Protein AF-A0A520Y6F9-F1 (afdb_monomer_lite)

Radius of gyration: 21.72 Å; chains: 1; bounding box: 40×48×85 Å

Sequence (121 aa):
MFILLGLAGLAQAAQTPPPAAVHTPGTPQFEVQCMVALNQSAAQQQDPQARMQMTGIAMFYTARVDLLAQQDAQLTEAVQAAIDGMAGQTLGAITQACAQHMGERLGRFQRLAQQAQTDGQ

Secondary structure (DSSP, 8-state):
---------------------TT-TTSHHHHHHHHHHHHHHHHH---HHHHHHHHHHHHHHHHHHHHHHTTTHHHHHHHHHHHHHHTT--HHHHHHHHHHHHHHHHHHHHHHHHHHHHHT-

Foldseek 3Di:
DDDDDPPPPPPPPPPPPDQLPAQPPPDLLLLLLLLVLLVVVLVPDPDPVVSVVSVVLSVVSVVVLVVVVVVPVVNVVSNVSNVSNCVPPDSVVSNVSSVVSVVVVVVVVVVVVVVVVVVVD

Structure (mmCIF, N/CA/C/O backbone):
data_AF-A0A520Y6F9-F1
#
_entry.id   AF-A0A520Y6F9-F1
#
loop_
_atom_site.group_PDB
_atom_site.id
_atom_site.type_symbol
_atom_site.label_atom_id
_atom_site.label_alt_id
_atom_site.label_comp_id
_atom_site.label_asym_id
_atom_site.label_entity_id
_atom_site.label_seq_id
_atom_site.pdbx_PDB_ins_code
_atom_site.Cartn_x
_atom_site.Cartn_y
_atom_site.Cartn_z
_atom_site.occupancy
_atom_site.B_iso_or_equiv
_atom_site.auth_seq_id
_atom_site.auth_comp_id
_atom_site.auth_asym_id
_atom_site.auth_atom_id
_atom_site.pdbx_PDB_model_num
ATOM 1 N N . MET A 1 1 ? -28.445 -32.695 51.918 1.00 38.00 1 MET A N 1
ATOM 2 C CA . MET A 1 1 ? -27.250 -33.239 51.243 1.00 38.00 1 MET A CA 1
ATOM 3 C C . MET A 1 1 ? -27.456 -33.071 49.736 1.00 38.00 1 MET A C 1
ATOM 5 O O . MET A 1 1 ? -28.472 -33.528 49.244 1.00 38.00 1 MET A O 1
ATOM 9 N N . PHE A 1 2 ? -26.531 -32.340 49.097 1.00 44.47 2 PHE A N 1
ATOM 10 C CA . PHE A 1 2 ? -26.326 -32.033 47.664 1.00 44.47 2 PHE A CA 1
ATOM 11 C C . PHE A 1 2 ? -27.319 -31.150 46.869 1.00 44.47 2 PHE A C 1
ATOM 13 O O . PHE A 1 2 ? -28.304 -31.595 46.295 1.00 44.47 2 PHE A O 1
ATOM 20 N N . ILE A 1 3 ? -26.922 -29.872 46.800 1.00 52.28 3 ILE A N 1
ATOM 21 C CA . ILE A 1 3 ? -27.126 -28.867 45.741 1.00 52.28 3 ILE A CA 1
ATOM 22 C C . ILE A 1 3 ? -26.555 -29.400 44.419 1.00 52.28 3 ILE A C 1
ATOM 24 O O . ILE A 1 3 ? -25.490 -30.002 44.482 1.00 52.28 3 ILE A O 1
ATOM 28 N N . LEU A 1 4 ? -27.165 -29.106 43.261 1.00 52.41 4 LEU A N 1
ATOM 29 C CA . LEU A 1 4 ? -26.442 -28.889 41.992 1.00 52.41 4 LEU A CA 1
ATOM 30 C C . LEU A 1 4 ? -27.331 -28.135 40.983 1.00 52.41 4 LEU A C 1
ATOM 32 O O . LEU A 1 4 ? -28.112 -28.710 40.229 1.00 52.41 4 LEU A O 1
ATOM 36 N N . LEU A 1 5 ? -27.185 -26.807 41.007 1.00 54.78 5 LEU A N 1
ATOM 37 C CA . LEU A 1 5 ? -27.584 -25.893 39.943 1.00 54.78 5 LEU A CA 1
ATOM 38 C C . LEU A 1 5 ? -26.772 -26.210 38.681 1.00 54.78 5 LEU A C 1
ATOM 40 O O . LEU A 1 5 ? -25.604 -25.841 38.579 1.00 54.78 5 LEU A O 1
ATOM 44 N N . GLY A 1 6 ? -27.391 -26.873 37.711 1.00 45.78 6 GLY A N 1
ATOM 45 C CA . GLY A 1 6 ? -26.856 -26.999 36.361 1.00 45.78 6 GLY A CA 1
ATOM 46 C C . GLY A 1 6 ? -27.256 -25.792 35.527 1.00 45.78 6 GLY A C 1
ATOM 47 O O . GLY A 1 6 ? -28.147 -25.893 34.690 1.00 45.78 6 GLY A O 1
ATOM 48 N N . LEU A 1 7 ? -26.620 -24.645 35.775 1.00 50.31 7 LEU A N 1
ATOM 49 C CA . LEU A 1 7 ? -26.558 -23.548 34.813 1.00 50.31 7 LEU A CA 1
ATOM 50 C C . LEU A 1 7 ? -25.868 -24.097 33.561 1.00 50.31 7 LEU A C 1
ATOM 52 O O . LEU A 1 7 ? -24.643 -24.073 33.454 1.00 50.31 7 LEU A O 1
ATOM 56 N N . ALA A 1 8 ? -26.658 -24.627 32.627 1.00 46.59 8 ALA A N 1
ATOM 57 C CA . ALA A 1 8 ? -26.247 -24.821 31.248 1.00 46.59 8 ALA A CA 1
ATOM 58 C C . ALA A 1 8 ? -26.054 -23.422 30.660 1.00 46.59 8 ALA A C 1
ATOM 60 O O . ALA A 1 8 ? -26.935 -22.856 30.015 1.00 46.59 8 ALA A O 1
ATOM 61 N N . GLY A 1 9 ? -24.909 -22.831 31.005 1.00 41.84 9 GLY A N 1
ATOM 62 C CA . GLY A 1 9 ? -24.394 -21.644 30.373 1.00 41.84 9 GLY A CA 1
ATOM 63 C C . GLY A 1 9 ? -24.419 -21.913 28.885 1.00 41.84 9 GLY A C 1
ATOM 64 O O . GLY A 1 9 ? -23.753 -22.825 28.394 1.00 41.84 9 GLY A O 1
ATOM 65 N N . LEU A 1 10 ? -25.246 -21.136 28.197 1.00 46.59 10 LEU A N 1
ATOM 66 C CA . LEU A 1 10 ? -25.108 -20.868 26.786 1.00 46.59 10 LEU A CA 1
ATOM 67 C C . LEU A 1 10 ? -23.658 -20.433 26.600 1.00 46.59 10 LEU A C 1
ATOM 69 O O . LEU A 1 10 ? -23.308 -19.272 26.800 1.00 46.59 10 LEU A O 1
ATOM 73 N N . ALA A 1 11 ? -22.799 -21.385 26.257 1.00 44.03 11 ALA A N 1
ATOM 74 C CA . ALA A 1 11 ? -21.578 -21.095 25.555 1.00 44.03 11 ALA A CA 1
ATOM 75 C C . ALA A 1 11 ? -22.032 -20.549 24.198 1.00 44.03 11 ALA A C 1
ATOM 77 O O . ALA A 1 11 ? -22.026 -21.246 23.186 1.00 44.03 11 ALA A O 1
ATOM 78 N N . GLN A 1 12 ? -22.461 -19.281 24.180 1.00 43.53 12 GLN A N 1
ATOM 79 C CA . GLN A 1 12 ? -22.133 -18.420 23.069 1.00 43.53 12 GLN A CA 1
ATOM 80 C C . GLN A 1 12 ? -20.612 -18.484 22.998 1.00 43.53 12 GLN A C 1
ATOM 82 O O . GLN A 1 12 ? -19.894 -17.711 23.629 1.00 43.53 12 GLN A O 1
ATOM 87 N N . ALA A 1 13 ? -20.118 -19.460 22.236 1.00 41.41 13 ALA A N 1
ATOM 88 C CA . ALA A 1 13 ? -18.976 -19.224 21.398 1.00 41.41 13 ALA A CA 1
ATOM 89 C C . ALA A 1 13 ? -19.343 -17.948 20.647 1.00 41.41 13 ALA A C 1
ATOM 91 O O . ALA A 1 13 ? -20.067 -17.979 19.653 1.00 41.41 13 ALA A O 1
ATOM 92 N N . ALA A 1 14 ? -18.947 -16.811 21.222 1.00 38.03 14 ALA A N 1
ATOM 93 C CA . ALA A 1 14 ? -18.674 -15.620 20.471 1.00 38.03 14 ALA A CA 1
ATOM 94 C C . ALA A 1 14 ? -17.745 -16.132 19.382 1.00 38.03 14 ALA A C 1
ATOM 96 O O . ALA A 1 14 ? -16.576 -16.427 19.628 1.00 38.03 14 ALA A O 1
ATOM 97 N N . GLN A 1 15 ? -18.336 -16.410 18.226 1.00 43.34 15 GLN A N 1
ATOM 98 C CA . GLN A 1 15 ? -17.628 -16.611 16.989 1.00 43.34 15 GLN A CA 1
ATOM 99 C C . GLN A 1 15 ? -16.970 -15.258 16.795 1.00 43.34 15 GLN A C 1
ATOM 101 O O . GLN A 1 15 ? -17.563 -14.348 16.225 1.00 43.34 15 GLN A O 1
ATOM 106 N N . THR A 1 16 ? -15.803 -15.074 17.419 1.00 41.91 16 THR A N 1
ATOM 107 C CA . THR A 1 16 ? -14.901 -14.001 17.058 1.00 41.91 16 THR A CA 1
ATOM 108 C C . THR A 1 16 ? -14.796 -14.148 15.556 1.00 41.91 16 THR A C 1
ATOM 110 O O . THR A 1 16 ? -14.397 -15.239 15.118 1.00 41.91 16 THR A O 1
ATOM 113 N N . PRO A 1 17 ? -15.269 -13.156 14.777 1.00 46.34 17 PRO A N 1
ATOM 114 C CA . PRO A 1 17 ? -15.160 -13.234 13.336 1.00 46.34 17 PRO A CA 1
ATOM 115 C C . PRO A 1 17 ? -13.711 -13.625 13.048 1.00 46.34 17 PRO A C 1
ATOM 117 O O . PRO A 1 17 ? -12.814 -13.114 13.736 1.00 46.34 17 PRO A O 1
ATOM 120 N N . PRO A 1 18 ? -13.478 -14.618 12.166 1.00 43.59 18 PRO A N 1
ATOM 121 C CA . PRO A 1 18 ? -12.121 -15.035 11.848 1.00 43.59 18 PRO A CA 1
ATOM 122 C C . PRO A 1 18 ? -11.325 -13.758 11.585 1.00 43.59 18 PRO A C 1
ATOM 124 O O . PRO A 1 18 ? -11.887 -12.877 10.925 1.00 43.59 18 PRO A O 1
ATOM 127 N N . PRO A 1 19 ? -10.109 -13.608 12.151 1.00 46.12 19 PRO A N 1
ATOM 128 C CA . PRO A 1 19 ? -9.313 -12.407 11.939 1.00 46.12 19 PRO A CA 1
ATOM 129 C C . PRO A 1 19 ? -9.352 -12.148 10.443 1.00 46.12 19 PRO A C 1
ATOM 131 O O . PRO A 1 19 ? -8.966 -13.040 9.679 1.00 46.12 19 PRO A O 1
ATOM 134 N N . ALA A 1 20 ? -9.983 -11.031 10.050 1.00 51.91 20 ALA A N 1
ATOM 135 C CA . ALA A 1 20 ? -10.254 -10.727 8.652 1.00 51.91 20 ALA A CA 1
ATOM 136 C C . ALA A 1 20 ? -8.951 -11.005 7.924 1.00 51.91 20 ALA A C 1
ATOM 138 O O . ALA A 1 20 ? -7.926 -10.542 8.408 1.00 51.91 20 ALA A O 1
ATOM 139 N N . ALA A 1 21 ? -8.961 -11.870 6.907 1.00 48.75 21 ALA A N 1
ATOM 140 C CA . ALA A 1 21 ? -7.749 -12.377 6.278 1.00 48.75 21 ALA A CA 1
ATOM 141 C C . ALA A 1 21 ? -7.006 -11.219 5.601 1.00 48.75 21 ALA A C 1
ATOM 143 O O . ALA A 1 21 ? -7.118 -10.961 4.403 1.00 48.75 21 ALA A O 1
ATOM 144 N N . VAL A 1 22 ? -6.266 -10.492 6.426 1.00 56.75 22 VAL A N 1
ATOM 145 C CA . VAL A 1 22 ? -5.310 -9.469 6.079 1.00 56.75 22 VAL A CA 1
ATOM 146 C C . VAL A 1 22 ? -4.311 -10.155 5.169 1.00 56.75 22 VAL A C 1
ATOM 148 O O . VAL A 1 22 ? -3.995 -11.329 5.359 1.00 56.75 22 VAL A O 1
ATOM 151 N N . HIS A 1 23 ? -3.796 -9.419 4.196 1.00 61.88 23 HIS A N 1
ATOM 152 C CA . HIS A 1 23 ? -2.688 -9.835 3.336 1.00 61.88 23 HIS A CA 1
ATOM 153 C C . HIS A 1 23 ? -3.008 -10.587 2.048 1.00 61.88 23 HIS A C 1
ATOM 155 O O . HIS A 1 23 ? -2.041 -11.007 1.428 1.00 61.88 23 HIS A O 1
ATOM 161 N N . THR A 1 24 ? -4.249 -10.728 1.562 1.00 71.94 24 THR A N 1
ATOM 162 C CA . THR A 1 24 ? -4.394 -11.216 0.171 1.00 71.94 24 THR A CA 1
ATOM 163 C C . THR A 1 24 ? -4.010 -10.083 -0.791 1.00 71.94 24 THR A C 1
ATOM 165 O O . THR A 1 24 ? -4.808 -9.151 -0.967 1.00 71.94 24 THR A O 1
ATOM 168 N N . PRO A 1 25 ? -2.806 -10.095 -1.401 1.00 76.88 25 PRO A N 1
ATOM 169 C CA . PRO A 1 25 ? -2.304 -8.933 -2.116 1.00 76.88 25 PRO A CA 1
ATOM 170 C C . PRO A 1 25 ? -3.106 -8.726 -3.400 1.00 76.88 25 PRO A C 1
ATOM 172 O O . PRO A 1 25 ? -3.465 -9.684 -4.083 1.00 76.88 25 PRO A O 1
ATOM 175 N N . GLY A 1 26 ? -3.381 -7.470 -3.748 1.00 73.69 26 GLY A N 1
ATOM 176 C CA . GLY A 1 26 ? -4.174 -7.129 -4.929 1.00 73.69 26 GLY A CA 1
ATOM 177 C C . GLY A 1 26 ? -5.694 -7.183 -4.735 1.00 73.69 26 GLY A C 1
ATOM 178 O O . GLY A 1 26 ? -6.412 -6.882 -5.688 1.00 73.69 26 GLY A O 1
ATOM 179 N N . THR A 1 27 ? -6.188 -7.521 -3.538 1.00 82.44 27 THR A N 1
ATOM 180 C CA . THR A 1 27 ? -7.615 -7.394 -3.194 1.00 82.44 27 THR A CA 1
ATOM 181 C C . THR A 1 27 ? -7.980 -5.952 -2.826 1.00 82.44 27 THR A C 1
ATOM 183 O O . THR A 1 27 ? -7.128 -5.235 -2.304 1.00 82.44 27 THR A O 1
ATOM 186 N N . PRO A 1 28 ? -9.244 -5.521 -3.012 1.00 81.06 28 PRO A N 1
ATOM 187 C CA . PRO A 1 28 ? -9.694 -4.178 -2.632 1.00 81.06 28 PRO A CA 1
ATOM 188 C C . PRO A 1 28 ? -9.363 -3.798 -1.182 1.00 81.06 28 PRO A C 1
ATOM 190 O O . PRO A 1 28 ? -8.888 -2.701 -0.906 1.00 81.06 28 PRO A O 1
ATOM 193 N N . GLN A 1 29 ? -9.546 -4.751 -0.269 1.00 82.69 29 GLN A N 1
ATOM 194 C CA . GLN A 1 29 ? -9.278 -4.618 1.163 1.00 82.69 29 GLN A CA 1
ATOM 195 C C . GLN A 1 29 ? -7.797 -4.303 1.412 1.00 82.69 29 GLN A C 1
ATOM 197 O O . GLN A 1 29 ? -7.464 -3.376 2.145 1.00 82.69 29 GLN A O 1
ATOM 202 N N . PHE A 1 30 ? -6.904 -5.040 0.745 1.00 85.25 30 PHE A N 1
ATOM 203 C CA . PHE A 1 30 ? -5.461 -4.842 0.839 1.00 85.25 30 PHE A CA 1
ATOM 204 C C . PHE A 1 30 ? -5.036 -3.462 0.322 1.00 85.25 30 PHE A C 1
ATOM 206 O O . PHE A 1 30 ? -4.220 -2.799 0.956 1.00 85.25 30 PHE A O 1
ATOM 213 N N . GLU A 1 31 ? -5.621 -2.985 -0.782 1.00 86.25 31 GLU A N 1
ATOM 214 C CA . GLU A 1 31 ? -5.323 -1.642 -1.301 1.00 86.25 31 GLU A CA 1
ATOM 215 C C . GLU A 1 31 ? -5.712 -0.542 -0.306 1.00 86.25 31 GLU A C 1
ATOM 217 O O . GLU A 1 31 ? -4.942 0.397 -0.091 1.00 86.25 31 GLU A O 1
ATOM 222 N N . VAL A 1 32 ? -6.874 -0.681 0.343 1.00 86.06 32 VAL A N 1
ATOM 223 C CA . VAL A 1 32 ? -7.330 0.254 1.380 1.00 86.06 32 VAL A CA 1
ATOM 224 C C . VAL A 1 32 ? -6.420 0.195 2.612 1.00 86.06 32 VAL A C 1
ATOM 226 O O . VAL A 1 32 ? -6.014 1.245 3.112 1.00 86.06 32 VAL A O 1
ATOM 229 N N . GLN A 1 33 ? -6.034 -1.000 3.075 1.00 86.81 33 GLN A N 1
ATOM 230 C CA . GLN A 1 33 ? -5.090 -1.161 4.191 1.00 86.81 33 GLN A CA 1
ATOM 231 C C . GLN A 1 33 ? -3.747 -0.491 3.889 1.00 86.81 33 GLN A C 1
ATOM 233 O O . GLN A 1 33 ? -3.218 0.242 4.725 1.00 86.81 33 GLN A O 1
ATOM 238 N N . CYS A 1 34 ? -3.225 -0.678 2.675 1.00 87.69 34 CYS A N 1
ATOM 239 C CA . CYS A 1 34 ? -1.989 -0.043 2.241 1.00 87.69 34 CYS A CA 1
ATOM 240 C C . CYS A 1 34 ? -2.103 1.474 2.188 1.00 87.69 34 CYS A C 1
ATOM 242 O O . CYS A 1 34 ? -1.242 2.164 2.731 1.00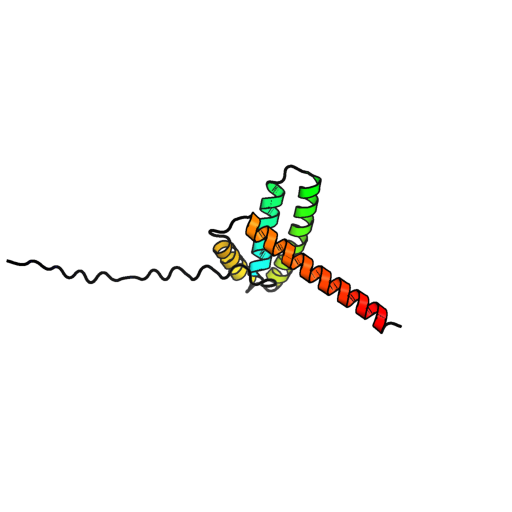 87.69 34 CYS A O 1
ATOM 244 N N . MET A 1 35 ? -3.177 2.004 1.601 1.00 87.00 35 MET A N 1
ATOM 245 C CA . MET A 1 35 ? -3.438 3.441 1.589 1.00 87.00 35 MET A CA 1
ATOM 246 C C . MET A 1 35 ? -3.432 4.014 3.015 1.00 87.00 35 MET A C 1
ATOM 248 O O . MET A 1 35 ? -2.754 5.008 3.278 1.00 87.00 35 MET A O 1
ATOM 252 N N . VAL A 1 36 ? -4.155 3.392 3.949 1.00 86.31 36 VAL A N 1
ATOM 253 C CA . VAL A 1 36 ? -4.265 3.878 5.331 1.00 86.31 36 VAL A CA 1
ATOM 254 C C . VAL A 1 36 ? -2.927 3.780 6.069 1.00 86.31 36 VAL A C 1
ATOM 256 O O . VAL A 1 36 ? -2.482 4.768 6.657 1.00 86.31 36 VAL A O 1
ATOM 259 N N . ALA A 1 37 ? -2.252 2.630 6.012 1.00 87.25 37 ALA A N 1
ATOM 260 C CA . ALA A 1 37 ? -0.988 2.412 6.710 1.00 87.25 37 ALA A CA 1
ATOM 261 C C . ALA A 1 37 ? 0.132 3.329 6.198 1.00 87.25 37 ALA A C 1
ATOM 263 O O . ALA A 1 37 ? 0.905 3.866 6.996 1.00 87.25 37 ALA A O 1
ATOM 264 N N . LEU A 1 38 ? 0.194 3.568 4.884 1.00 86.38 38 LEU A N 1
ATOM 265 C CA . LEU A 1 38 ? 1.189 4.451 4.274 1.00 86.38 38 LEU A CA 1
ATOM 266 C C . LEU A 1 38 ? 0.935 5.920 4.607 1.00 86.38 38 LEU A C 1
ATOM 268 O O . LEU A 1 38 ? 1.884 6.626 4.935 1.00 86.38 38 LEU A O 1
ATOM 272 N N . ASN A 1 39 ? -0.322 6.377 4.599 1.00 84.50 39 ASN A N 1
ATOM 273 C CA . ASN A 1 39 ? -0.658 7.741 5.022 1.00 84.50 39 ASN A CA 1
ATOM 274 C C . ASN A 1 39 ? -0.297 7.982 6.495 1.00 84.50 39 ASN A C 1
ATOM 276 O O . ASN A 1 39 ? 0.297 9.008 6.828 1.00 84.50 39 ASN A O 1
ATOM 280 N N . GLN A 1 40 ? -0.591 7.020 7.376 1.00 85.81 40 GLN A N 1
ATOM 281 C CA . GLN A 1 40 ? -0.203 7.112 8.786 1.00 85.81 40 GLN A CA 1
ATOM 282 C C . GLN A 1 40 ? 1.321 7.086 8.962 1.00 85.81 40 GLN A C 1
ATOM 284 O O . GLN A 1 40 ? 1.869 7.888 9.716 1.00 85.81 40 GLN A O 1
ATOM 289 N N . SER A 1 41 ? 2.017 6.216 8.226 1.00 85.81 41 SER A N 1
ATOM 290 C CA . SER A 1 41 ? 3.482 6.123 8.263 1.00 85.81 41 SER A CA 1
ATOM 291 C C . SER A 1 41 ? 4.148 7.404 7.743 1.00 85.81 41 SER A C 1
ATOM 293 O O . SER A 1 41 ? 5.119 7.876 8.331 1.00 85.81 41 SER A O 1
ATOM 295 N N . ALA A 1 42 ? 3.608 8.014 6.682 1.00 85.75 42 ALA A N 1
ATOM 296 C CA . ALA A 1 42 ? 4.083 9.288 6.147 1.00 85.75 42 ALA A CA 1
ATOM 297 C C . ALA A 1 42 ?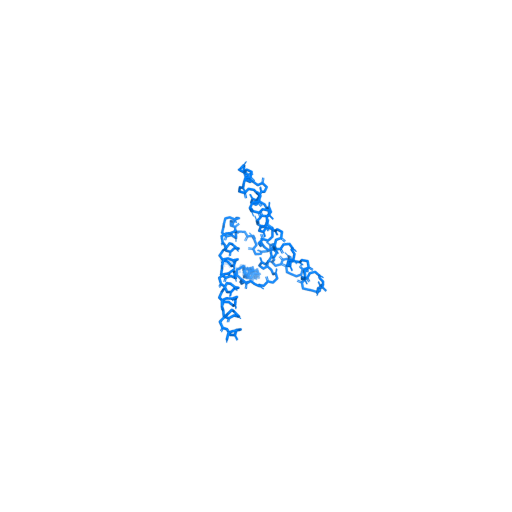 3.892 10.435 7.153 1.00 85.75 42 ALA A C 1
ATOM 299 O O . ALA A 1 42 ? 4.798 11.248 7.335 1.00 85.75 42 ALA A O 1
ATOM 300 N N . ALA A 1 43 ? 2.749 10.480 7.845 1.00 85.12 43 ALA A N 1
ATOM 301 C CA . ALA A 1 43 ? 2.471 11.489 8.868 1.00 85.12 43 ALA A CA 1
ATOM 302 C C . ALA A 1 43 ? 3.425 11.394 10.072 1.00 85.12 43 ALA A C 1
ATOM 304 O O . ALA A 1 43 ? 3.775 12.414 10.662 1.00 85.12 43 ALA A O 1
ATOM 305 N N . GLN A 1 44 ? 3.873 10.183 10.413 1.00 86.75 44 GLN A N 1
ATOM 306 C CA . GLN A 1 44 ? 4.835 9.946 11.493 1.00 86.75 44 GLN A CA 1
ATOM 307 C C . GLN A 1 44 ? 6.297 10.135 11.056 1.00 86.75 44 GLN A C 1
ATOM 309 O O . GLN A 1 44 ? 7.186 10.176 11.908 1.00 86.75 44 GLN A O 1
ATOM 314 N N . GLN A 1 45 ? 6.570 10.269 9.752 1.00 86.75 45 GLN A N 1
ATOM 315 C CA . GLN A 1 45 ? 7.936 10.399 9.260 1.00 86.75 45 GLN A CA 1
ATOM 316 C C . GLN A 1 45 ? 8.512 11.794 9.483 1.00 86.75 45 GLN A C 1
ATOM 318 O O . GLN A 1 45 ? 7.926 12.798 9.073 1.00 86.75 45 GLN A O 1
ATOM 323 N N . GLN A 1 46 ? 9.697 11.852 10.086 1.00 90.88 46 GLN A N 1
ATOM 324 C CA . GLN A 1 46 ? 10.424 13.094 10.359 1.00 90.88 46 GLN A CA 1
ATOM 325 C C . GLN A 1 46 ? 11.313 13.508 9.185 1.00 90.88 46 GLN A C 1
ATOM 327 O O . GLN A 1 46 ? 11.490 14.703 8.954 1.00 90.88 46 GLN A O 1
ATOM 332 N N . ASP A 1 47 ? 11.824 12.536 8.424 1.00 93.25 47 ASP A N 1
ATOM 333 C CA . ASP A 1 47 ? 12.640 12.801 7.244 1.00 93.25 47 ASP A CA 1
ATOM 334 C C . ASP A 1 47 ? 11.764 13.268 6.060 1.00 93.25 47 ASP A C 1
ATOM 336 O O . ASP A 1 47 ? 10.861 12.535 5.636 1.00 93.25 47 ASP A O 1
ATOM 340 N N . PRO A 1 48 ? 12.002 14.468 5.493 1.00 86.06 48 PRO A N 1
ATOM 341 C CA . PRO A 1 48 ? 11.206 14.996 4.387 1.00 86.06 48 PRO A CA 1
ATOM 342 C C . PRO A 1 48 ? 11.267 14.129 3.127 1.00 86.06 48 PRO A C 1
ATOM 344 O O . PRO A 1 48 ? 10.273 14.025 2.404 1.00 86.06 48 PRO A O 1
ATOM 347 N N . GLN A 1 49 ? 12.415 13.502 2.857 1.00 89.44 49 GLN A N 1
ATOM 348 C CA . GLN A 1 49 ? 12.602 12.692 1.657 1.00 89.44 49 GLN A CA 1
ATOM 349 C C . GLN A 1 49 ? 11.838 11.368 1.768 1.00 89.44 49 GLN A C 1
ATOM 351 O O . GLN A 1 49 ? 11.070 11.025 0.865 1.00 89.44 49 GLN A O 1
ATOM 356 N N . ALA A 1 50 ? 11.957 10.674 2.901 1.00 84.25 50 ALA A N 1
ATOM 357 C CA . ALA A 1 50 ? 11.171 9.488 3.216 1.00 84.25 50 ALA A CA 1
ATOM 358 C C . ALA A 1 50 ? 9.668 9.792 3.251 1.00 84.25 50 ALA A C 1
ATOM 360 O O . ALA A 1 50 ? 8.871 9.004 2.739 1.00 84.25 50 ALA A O 1
ATOM 361 N N . ARG A 1 51 ? 9.266 10.954 3.787 1.00 85.69 51 ARG A N 1
ATOM 362 C CA . ARG A 1 51 ? 7.868 11.402 3.764 1.00 85.69 51 ARG A CA 1
ATOM 363 C C . ARG A 1 51 ? 7.355 11.541 2.333 1.00 85.69 51 ARG A C 1
ATOM 365 O O . ARG A 1 51 ? 6.306 10.989 2.026 1.00 85.69 51 ARG A O 1
ATOM 372 N N . MET A 1 52 ? 8.090 12.218 1.445 1.00 82.69 52 MET A N 1
ATOM 373 C CA . MET A 1 52 ? 7.686 12.346 0.038 1.00 82.69 52 MET A CA 1
ATOM 374 C C . MET A 1 52 ? 7.574 10.992 -0.668 1.00 82.69 52 MET A C 1
ATOM 376 O O . MET A 1 52 ? 6.611 10.767 -1.399 1.00 82.69 52 MET A O 1
ATOM 380 N N . GLN A 1 53 ? 8.523 10.081 -0.436 1.00 84.31 53 GLN A N 1
ATOM 381 C CA . GLN A 1 53 ? 8.471 8.734 -1.008 1.00 84.31 53 GLN A CA 1
ATOM 382 C C . GLN A 1 53 ? 7.230 7.970 -0.529 1.00 84.31 53 GLN A C 1
ATOM 384 O O . GLN A 1 53 ? 6.476 7.453 -1.351 1.00 84.31 53 GLN A O 1
ATOM 389 N N . MET A 1 54 ? 6.970 7.959 0.782 1.00 82.69 54 MET A N 1
ATOM 390 C CA . MET A 1 54 ? 5.782 7.327 1.370 1.00 82.69 54 MET A CA 1
ATOM 391 C C . MET A 1 54 ? 4.486 7.930 0.821 1.00 82.69 54 MET A C 1
ATOM 393 O O . MET A 1 54 ? 3.571 7.189 0.473 1.00 82.69 54 MET A O 1
ATOM 397 N N . THR A 1 55 ? 4.418 9.255 0.680 1.00 83.44 55 THR A N 1
ATOM 398 C CA . THR A 1 55 ? 3.260 9.940 0.096 1.00 83.44 55 THR A CA 1
ATOM 399 C C . THR A 1 55 ? 3.036 9.533 -1.361 1.00 83.44 55 THR A C 1
ATOM 401 O O . THR A 1 55 ? 1.898 9.286 -1.749 1.00 83.44 55 THR A O 1
ATOM 404 N N . GLY A 1 56 ? 4.093 9.402 -2.168 1.00 83.25 56 GLY A N 1
ATOM 405 C CA . GLY A 1 56 ? 3.974 8.919 -3.548 1.00 83.25 56 GLY A CA 1
ATOM 406 C C . GLY A 1 56 ? 3.414 7.494 -3.629 1.00 83.25 56 GLY A C 1
ATOM 407 O O . GLY A 1 56 ? 2.532 7.211 -4.440 1.00 83.25 56 GLY A O 1
ATOM 408 N N . ILE A 1 57 ? 3.864 6.608 -2.736 1.00 82.56 57 ILE A N 1
ATOM 409 C CA . ILE A 1 57 ? 3.341 5.239 -2.615 1.00 82.56 57 ILE A CA 1
ATOM 410 C C . ILE A 1 57 ? 1.879 5.270 -2.135 1.00 82.56 57 ILE A C 1
ATOM 412 O O . ILE A 1 57 ? 1.041 4.553 -2.678 1.00 82.56 57 ILE A O 1
ATOM 416 N N . ALA A 1 58 ? 1.537 6.127 -1.169 1.00 83.62 58 ALA A N 1
ATOM 417 C CA . ALA A 1 58 ? 0.165 6.291 -0.695 1.00 83.62 58 ALA A CA 1
ATOM 418 C C . ALA A 1 58 ? -0.771 6.754 -1.823 1.00 83.62 58 ALA A C 1
ATOM 420 O O . ALA A 1 58 ? -1.824 6.152 -2.007 1.00 83.62 58 ALA A O 1
ATOM 421 N N . MET A 1 59 ? -0.364 7.741 -2.633 1.00 81.75 59 MET A N 1
ATOM 422 C CA . MET A 1 59 ? -1.139 8.220 -3.787 1.00 81.75 59 MET A CA 1
ATOM 423 C C . MET A 1 59 ? -1.419 7.114 -4.810 1.00 81.75 59 MET A C 1
ATOM 425 O O . MET A 1 59 ? -2.525 7.046 -5.346 1.00 81.75 59 MET A O 1
ATOM 429 N N . PHE A 1 60 ? -0.453 6.224 -5.063 1.00 84.12 60 PHE A N 1
ATOM 430 C CA . PHE A 1 60 ? -0.666 5.065 -5.931 1.00 84.12 60 PHE A CA 1
ATOM 431 C C . PHE A 1 60 ? -1.813 4.180 -5.427 1.00 84.12 60 PHE A C 1
ATOM 433 O O . PHE A 1 60 ? -2.688 3.797 -6.204 1.00 84.12 60 PHE A O 1
ATOM 440 N N . TYR A 1 61 ? -1.831 3.878 -4.127 1.00 83.00 61 TYR A N 1
ATOM 441 C CA . TYR A 1 61 ? -2.900 3.082 -3.526 1.00 83.00 61 TYR A CA 1
ATOM 442 C C . TYR A 1 61 ? -4.225 3.854 -3.475 1.00 83.00 61 TYR A C 1
ATOM 444 O O . TYR A 1 61 ? -5.261 3.272 -3.782 1.00 83.00 61 TYR A O 1
ATOM 452 N N . THR A 1 62 ? -4.208 5.165 -3.216 1.00 81.94 62 THR A N 1
ATOM 453 C CA . THR A 1 62 ? -5.403 6.022 -3.285 1.00 81.94 62 THR A CA 1
ATOM 454 C C . THR A 1 62 ? -6.060 5.971 -4.663 1.00 81.94 62 THR A C 1
ATOM 456 O O . THR A 1 62 ? -7.266 5.775 -4.749 1.00 81.94 62 THR A O 1
ATOM 459 N N . ALA A 1 63 ? -5.289 6.075 -5.751 1.00 81.12 63 ALA A N 1
ATOM 460 C CA . ALA A 1 63 ? -5.834 5.980 -7.107 1.00 81.12 63 ALA A CA 1
ATOM 461 C C . ALA A 1 63 ? -6.487 4.613 -7.377 1.00 81.12 63 ALA A C 1
ATOM 463 O O . ALA A 1 63 ? -7.480 4.519 -8.092 1.00 81.12 63 ALA A O 1
ATOM 464 N N . ARG A 1 64 ? -5.963 3.535 -6.783 1.00 79.44 64 ARG A N 1
ATOM 465 C CA . ARG A 1 64 ? -6.580 2.207 -6.889 1.00 79.44 64 ARG A CA 1
ATOM 466 C C . ARG A 1 64 ? -7.863 2.093 -6.082 1.00 79.44 64 ARG A C 1
ATOM 468 O O . ARG A 1 64 ? -8.812 1.490 -6.567 1.00 79.44 64 ARG A O 1
ATOM 475 N N . VAL A 1 65 ? -7.892 2.670 -4.887 1.00 80.00 65 VAL A N 1
ATOM 476 C CA . VAL A 1 65 ? -9.104 2.757 -4.068 1.00 80.00 65 VAL A CA 1
ATOM 477 C C . VAL A 1 65 ? -10.176 3.590 -4.777 1.00 80.00 65 VAL A C 1
ATOM 479 O O . VAL A 1 65 ? -11.334 3.193 -4.773 1.00 80.00 65 VAL A O 1
ATOM 482 N N . ASP A 1 66 ? -9.808 4.666 -5.474 1.00 81.75 66 ASP A N 1
ATOM 483 C CA . ASP A 1 66 ? -10.741 5.461 -6.285 1.00 81.75 66 ASP A CA 1
ATOM 484 C C . ASP A 1 66 ? -11.332 4.658 -7.461 1.00 81.75 66 ASP A C 1
ATOM 486 O O . ASP A 1 66 ? -12.541 4.649 -7.681 1.00 81.75 66 ASP A O 1
ATOM 490 N N . LEU A 1 67 ? -10.510 3.867 -8.158 1.00 79.81 67 LEU A N 1
ATOM 491 C CA . LEU A 1 67 ? -10.993 2.936 -9.190 1.00 79.81 67 LEU A CA 1
ATOM 492 C C . LEU A 1 67 ? -11.941 1.858 -8.634 1.00 79.81 67 LEU A C 1
ATOM 494 O O . LEU A 1 67 ? -12.800 1.350 -9.357 1.00 79.81 67 LEU A O 1
ATOM 498 N N . LEU A 1 68 ? -11.784 1.486 -7.362 1.00 75.94 68 LEU A N 1
ATOM 499 C CA . LEU A 1 68 ? -12.698 0.583 -6.661 1.00 75.94 68 LEU A CA 1
ATOM 500 C C . LEU A 1 68 ? -13.981 1.304 -6.234 1.00 75.94 68 LEU A C 1
ATOM 502 O O . LEU A 1 68 ? -15.055 0.715 -6.311 1.00 75.94 68 LEU A O 1
ATOM 506 N N . ALA A 1 69 ? -13.888 2.579 -5.851 1.00 76.56 69 ALA A N 1
ATOM 507 C CA . ALA A 1 69 ? -15.033 3.427 -5.531 1.00 76.56 69 ALA A CA 1
ATOM 508 C C . ALA A 1 69 ? -15.970 3.601 -6.730 1.00 76.56 69 ALA A C 1
ATOM 510 O O . ALA A 1 69 ? -17.183 3.556 -6.577 1.00 76.56 69 ALA A O 1
ATOM 511 N N . GLN A 1 70 ? -15.421 3.682 -7.943 1.00 79.12 70 GLN A N 1
ATOM 512 C CA . GLN A 1 70 ? -16.213 3.710 -9.179 1.00 79.12 70 GLN A CA 1
ATOM 513 C C . GLN A 1 70 ? -17.002 2.407 -9.432 1.00 79.12 70 GLN A C 1
ATOM 515 O O . GLN A 1 70 ? -17.899 2.384 -10.272 1.00 79.12 70 GLN A O 1
ATOM 520 N N . GLN A 1 71 ? -16.692 1.326 -8.707 1.00 75.25 71 GLN A N 1
ATOM 521 C CA . GLN A 1 71 ? -17.411 0.044 -8.727 1.00 75.25 71 GLN A CA 1
ATOM 522 C C . GLN A 1 71 ? -18.349 -0.126 -7.504 1.00 75.25 71 GLN A C 1
ATOM 524 O O . GLN A 1 71 ? -18.911 -1.204 -7.311 1.00 75.25 71 GLN A O 1
ATOM 529 N N . ASP A 1 72 ? -18.510 0.950 -6.717 1.00 63.03 72 ASP A N 1
ATOM 530 C CA . ASP A 1 72 ? -19.423 1.288 -5.605 1.00 63.03 72 ASP A CA 1
ATOM 531 C C . ASP A 1 72 ? -19.741 0.195 -4.566 1.00 63.03 72 ASP A C 1
ATOM 533 O O . ASP A 1 72 ? -19.388 0.323 -3.393 1.00 63.03 72 ASP A O 1
ATOM 537 N N . ALA A 1 73 ? -20.340 -0.929 -4.968 1.00 65.19 73 ALA A N 1
ATOM 538 C CA . ALA A 1 73 ? -20.765 -1.993 -4.052 1.00 65.19 73 ALA A CA 1
ATOM 539 C C . ALA A 1 73 ? -19.599 -2.639 -3.277 1.00 65.19 73 ALA A C 1
ATOM 541 O O . ALA A 1 73 ? -19.794 -3.160 -2.184 1.00 65.19 73 ALA A O 1
ATOM 542 N N . GLN A 1 74 ? -18.380 -2.595 -3.822 1.00 69.31 74 GLN A N 1
ATOM 543 C CA . GLN A 1 74 ? -17.212 -3.245 -3.218 1.00 69.31 74 GLN A CA 1
ATOM 544 C C . GLN A 1 74 ? -16.431 -2.348 -2.254 1.00 69.31 74 GLN A C 1
ATOM 546 O O . GLN A 1 74 ? -15.648 -2.863 -1.457 1.00 69.31 74 GLN A O 1
ATOM 551 N N . LEU A 1 75 ? -16.600 -1.023 -2.312 1.00 75.88 75 LEU A N 1
ATOM 552 C CA . LEU A 1 75 ? -15.733 -0.116 -1.561 1.00 75.88 75 LEU A CA 1
ATOM 553 C C . LEU A 1 75 ? -16.054 -0.134 -0.067 1.00 75.88 75 LEU A C 1
ATOM 555 O O . LEU A 1 75 ? -15.144 -0.265 0.746 1.00 75.88 75 LEU A O 1
ATOM 559 N N . THR A 1 76 ? -17.329 -0.017 0.307 1.00 75.69 76 THR A N 1
ATOM 560 C CA . THR A 1 76 ? -17.728 0.027 1.721 1.00 75.69 76 THR A CA 1
ATOM 561 C C . THR A 1 76 ? -17.343 -1.260 2.449 1.00 75.69 76 THR A C 1
ATOM 563 O O . THR A 1 76 ? -16.749 -1.198 3.525 1.00 75.69 76 THR A O 1
ATOM 566 N N . GLU A 1 77 ? -17.598 -2.421 1.839 1.00 78.06 77 GLU A N 1
ATOM 567 C CA . GLU A 1 77 ? -17.176 -3.718 2.380 1.00 78.06 77 GLU A CA 1
ATOM 568 C C . GLU A 1 77 ? -15.650 -3.829 2.457 1.00 78.06 77 GLU A C 1
ATOM 570 O O . GLU A 1 77 ? -15.111 -4.288 3.465 1.00 78.06 77 GLU A O 1
ATOM 575 N N . ALA A 1 78 ? -14.934 -3.355 1.430 1.00 76.75 78 ALA A N 1
ATOM 576 C CA . ALA A 1 78 ? -13.477 -3.358 1.425 1.00 76.75 78 ALA A CA 1
ATOM 577 C C . ALA A 1 78 ? -12.881 -2.466 2.517 1.00 76.75 78 ALA A C 1
ATOM 579 O O . ALA A 1 78 ? -11.886 -2.849 3.128 1.00 76.75 78 ALA A O 1
ATOM 580 N N . VAL A 1 79 ? -13.482 -1.305 2.782 1.00 78.25 79 VAL A N 1
ATOM 581 C CA . VAL A 1 79 ? -13.060 -0.390 3.847 1.00 78.25 79 VAL A CA 1
ATOM 582 C C . VAL A 1 79 ? -13.315 -1.002 5.218 1.00 78.25 79 VAL A C 1
ATOM 584 O O . VAL A 1 79 ? -12.422 -0.973 6.063 1.00 78.25 79 VAL A O 1
ATOM 587 N N . GLN A 1 80 ? -14.487 -1.601 5.435 1.00 78.69 80 GLN A N 1
ATOM 588 C CA . GLN A 1 80 ? -14.800 -2.253 6.704 1.00 78.69 80 GLN A CA 1
ATOM 589 C C . GLN A 1 80 ? -13.847 -3.428 6.971 1.00 78.69 80 GLN A C 1
ATOM 591 O O . GLN A 1 80 ? -13.191 -3.466 8.010 1.00 78.69 80 GLN A O 1
ATOM 596 N N . ALA A 1 81 ? -13.669 -4.319 5.992 1.00 78.69 81 ALA A N 1
ATOM 597 C CA . ALA A 1 81 ? -12.731 -5.435 6.091 1.00 78.69 81 ALA A CA 1
ATOM 598 C C . ALA A 1 81 ? -11.271 -4.969 6.238 1.00 78.69 81 ALA A C 1
ATOM 600 O O . ALA A 1 81 ? -10.471 -5.610 6.921 1.00 78.69 81 ALA A O 1
ATOM 601 N N . ALA A 1 82 ? -10.912 -3.833 5.633 1.00 78.56 82 ALA A N 1
ATOM 602 C CA . ALA A 1 82 ? -9.603 -3.227 5.815 1.00 78.56 82 ALA A CA 1
ATOM 603 C C . ALA A 1 82 ? -9.379 -2.792 7.266 1.00 78.56 82 ALA A C 1
ATOM 605 O O . ALA A 1 82 ? -8.344 -3.128 7.834 1.00 78.56 82 ALA A O 1
ATOM 606 N N . ILE A 1 83 ? -10.340 -2.083 7.865 1.00 76.06 83 ILE A N 1
ATOM 607 C CA . ILE A 1 83 ? -10.282 -1.631 9.262 1.00 76.06 83 ILE A CA 1
ATOM 608 C C . ILE A 1 83 ? -10.197 -2.828 10.211 1.00 76.06 83 ILE A C 1
ATOM 610 O O . ILE A 1 83 ? -9.299 -2.869 11.054 1.00 76.06 83 ILE A O 1
ATOM 614 N N . ASP A 1 84 ? -11.065 -3.821 10.023 1.00 80.31 84 ASP A N 1
ATOM 615 C CA . ASP A 1 84 ? -11.088 -5.032 10.846 1.00 80.31 84 ASP A CA 1
ATOM 616 C C . ASP A 1 84 ? -9.778 -5.822 10.709 1.00 80.31 84 ASP A C 1
ATOM 618 O O . ASP A 1 84 ? -9.253 -6.339 11.691 1.00 80.31 84 ASP A O 1
ATOM 622 N N . GLY A 1 85 ? -9.198 -5.857 9.506 1.00 71.88 85 GLY A N 1
ATOM 623 C CA . GLY A 1 85 ? -7.910 -6.496 9.254 1.00 71.88 85 GLY A CA 1
ATOM 624 C C . GLY A 1 85 ? -6.701 -5.727 9.796 1.00 71.88 85 GLY A C 1
ATOM 625 O O . GLY A 1 85 ? -5.668 -6.318 10.087 1.00 71.88 85 GLY A O 1
ATOM 626 N N . MET A 1 86 ? -6.795 -4.413 9.989 1.00 79.25 86 MET A N 1
ATOM 627 C CA . MET A 1 86 ? -5.723 -3.659 10.651 1.00 79.25 86 MET A CA 1
ATOM 628 C C . MET A 1 86 ? -5.748 -3.830 12.175 1.00 79.25 86 MET A C 1
ATOM 630 O O . MET A 1 86 ? -4.736 -3.580 12.835 1.00 79.25 86 MET A O 1
ATOM 634 N N . ALA A 1 87 ? -6.873 -4.267 12.750 1.00 77.12 87 ALA A N 1
ATOM 635 C CA . ALA A 1 87 ? -7.000 -4.47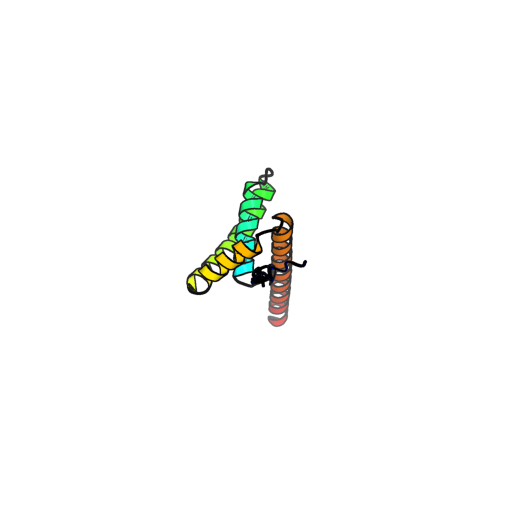1 14.186 1.00 77.12 87 ALA A CA 1
ATOM 636 C C . ALA A 1 87 ? -6.024 -5.557 14.678 1.00 77.12 87 ALA A C 1
ATOM 638 O O . ALA A 1 87 ? -6.050 -6.704 14.240 1.00 77.12 87 ALA A O 1
ATOM 639 N N . GLY A 1 88 ? -5.138 -5.185 15.606 1.00 72.19 88 GLY A N 1
ATOM 640 C CA . GLY A 1 88 ? -4.119 -6.087 16.155 1.00 72.19 88 GLY A CA 1
ATOM 641 C C . GLY A 1 88 ? -2.853 -6.228 15.302 1.00 72.19 88 GLY A C 1
ATOM 642 O O . GLY A 1 88 ? -1.945 -6.958 15.696 1.00 72.19 88 GLY A O 1
ATOM 643 N N . GLN A 1 89 ? -2.750 -5.513 14.178 1.00 76.50 89 GLN A N 1
ATOM 644 C CA . GLN A 1 89 ? -1.539 -5.475 13.362 1.00 76.50 89 GLN A CA 1
ATOM 645 C C . GLN A 1 89 ? -0.693 -4.231 13.630 1.00 76.50 89 GLN A C 1
ATOM 647 O O . GLN A 1 89 ? -1.196 -3.161 13.969 1.00 76.50 89 GLN A O 1
ATOM 652 N N . THR A 1 90 ? 0.622 -4.360 13.450 1.00 80.94 90 THR A N 1
ATOM 653 C CA . THR A 1 90 ? 1.517 -3.203 13.494 1.00 80.94 90 THR A CA 1
ATOM 654 C C . THR A 1 90 ? 1.524 -2.502 12.139 1.00 80.94 90 THR A C 1
ATOM 656 O O . THR A 1 90 ? 1.550 -3.149 11.089 1.00 80.94 90 THR A O 1
ATOM 659 N N . LEU A 1 91 ? 1.579 -1.166 12.154 1.00 78.19 91 LEU A N 1
ATOM 660 C CA . LEU A 1 91 ? 1.739 -0.368 10.932 1.00 78.19 91 LEU A CA 1
ATOM 661 C C . LEU A 1 91 ? 2.959 -0.822 10.117 1.00 78.19 91 LEU A C 1
ATOM 663 O O . LEU A 1 91 ? 2.899 -0.866 8.894 1.00 78.19 91 LEU A O 1
ATOM 667 N N . GLY A 1 92 ? 4.044 -1.224 10.790 1.00 79.62 92 GLY A N 1
ATOM 668 C CA . GLY A 1 92 ? 5.250 -1.737 10.138 1.00 79.62 92 GLY A CA 1
ATOM 669 C C . GLY A 1 92 ? 5.006 -3.001 9.309 1.00 79.62 92 GLY A C 1
ATOM 670 O O . GLY A 1 92 ? 5.464 -3.067 8.170 1.00 79.62 92 GLY A O 1
ATOM 671 N N . ALA A 1 93 ? 4.251 -3.971 9.836 1.00 83.12 93 ALA A N 1
ATOM 672 C CA . ALA A 1 93 ? 3.951 -5.214 9.123 1.00 83.12 93 ALA A CA 1
ATOM 673 C C . ALA A 1 93 ? 3.098 -4.965 7.870 1.00 83.12 93 ALA A C 1
ATOM 675 O O . ALA A 1 93 ? 3.398 -5.495 6.798 1.00 83.12 93 ALA A O 1
ATOM 676 N N . ILE A 1 94 ? 2.080 -4.107 7.985 1.00 81.19 94 ILE A N 1
ATOM 677 C CA . ILE A 1 94 ? 1.217 -3.738 6.856 1.00 81.19 94 ILE A CA 1
ATOM 678 C C . ILE A 1 94 ? 2.039 -2.992 5.799 1.00 81.19 94 ILE A C 1
ATOM 680 O O . ILE A 1 94 ? 2.061 -3.397 4.639 1.00 81.19 94 ILE A O 1
ATOM 684 N N . THR A 1 95 ? 2.788 -1.959 6.194 1.00 80.12 95 THR A N 1
ATOM 685 C CA . THR A 1 95 ? 3.621 -1.169 5.276 1.00 80.12 95 THR A CA 1
ATOM 686 C C . THR A 1 95 ? 4.658 -2.034 4.553 1.00 80.12 95 THR A C 1
ATOM 688 O O . THR A 1 95 ? 4.864 -1.8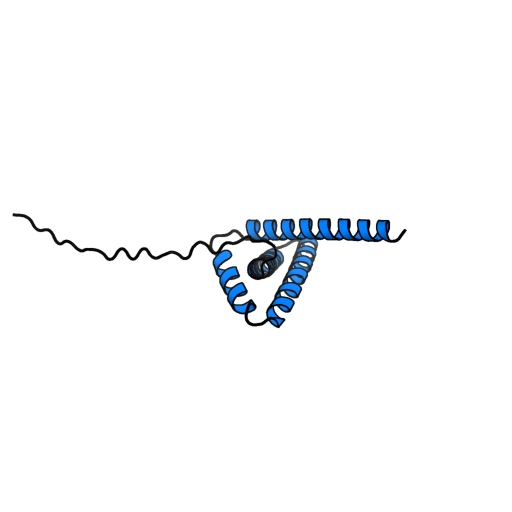68 3.348 1.00 80.12 95 THR A O 1
ATOM 691 N N . GLN A 1 96 ? 5.275 -3.001 5.241 1.00 83.62 96 GLN A N 1
ATOM 692 C CA . GLN A 1 96 ? 6.204 -3.945 4.618 1.00 83.62 96 GLN A CA 1
ATOM 693 C C . GLN A 1 96 ? 5.514 -4.812 3.556 1.00 83.62 96 GLN A C 1
ATOM 695 O O . GLN A 1 96 ? 6.036 -4.939 2.447 1.00 83.62 96 GLN A O 1
ATOM 700 N N . ALA A 1 97 ? 4.337 -5.365 3.857 1.00 85.06 97 ALA A N 1
ATOM 701 C CA . ALA A 1 97 ? 3.565 -6.148 2.893 1.00 85.06 97 ALA A CA 1
ATOM 702 C C . ALA A 1 97 ? 3.181 -5.309 1.657 1.00 85.06 97 ALA A C 1
ATOM 704 O O . ALA A 1 97 ? 3.300 -5.769 0.520 1.00 85.06 97 ALA A O 1
ATOM 705 N N . CYS A 1 98 ? 2.798 -4.046 1.859 1.00 85.19 98 CYS A N 1
ATOM 706 C CA . CYS A 1 98 ? 2.487 -3.106 0.781 1.00 85.19 98 CYS A CA 1
ATOM 707 C C . CYS A 1 98 ? 3.694 -2.813 -0.117 1.00 85.19 98 CYS A C 1
ATOM 709 O O . CYS A 1 98 ? 3.556 -2.759 -1.344 1.00 85.19 98 CYS A O 1
ATOM 711 N N . ALA A 1 99 ? 4.880 -2.646 0.475 1.00 81.81 99 ALA A N 1
ATOM 712 C CA . ALA A 1 99 ? 6.121 -2.430 -0.261 1.00 81.81 99 ALA A CA 1
ATOM 713 C C . ALA A 1 99 ? 6.530 -3.674 -1.068 1.00 81.81 99 ALA A C 1
ATOM 715 O O . ALA A 1 99 ? 6.898 -3.552 -2.237 1.00 81.81 99 ALA A O 1
ATOM 716 N N . GLN A 1 100 ? 6.406 -4.871 -0.484 1.00 86.75 100 GLN A N 1
ATOM 717 C CA . GLN A 1 100 ? 6.670 -6.136 -1.177 1.00 86.75 100 GLN A CA 1
ATOM 718 C C . GLN A 1 100 ? 5.738 -6.321 -2.378 1.00 86.75 100 GLN A C 1
ATOM 720 O O . GLN A 1 100 ? 6.212 -6.543 -3.493 1.00 86.75 100 GLN A O 1
ATOM 725 N N . HIS A 1 101 ? 4.428 -6.132 -2.187 1.00 87.62 101 HIS A N 1
ATOM 726 C CA . HIS A 1 101 ? 3.451 -6.246 -3.270 1.00 87.62 101 HIS A CA 1
ATOM 727 C C . HIS A 1 101 ? 3.731 -5.263 -4.417 1.00 87.62 101 HIS A C 1
ATOM 729 O O . HIS A 1 101 ? 3.672 -5.625 -5.597 1.00 87.62 101 HIS A O 1
ATOM 735 N N . MET A 1 102 ? 4.067 -4.016 -4.078 1.00 84.31 102 MET A N 1
ATOM 736 C CA . MET A 1 102 ? 4.441 -3.006 -5.065 1.00 84.31 102 MET A CA 1
ATOM 737 C C . MET A 1 102 ? 5.714 -3.404 -5.824 1.00 84.31 102 MET A C 1
ATOM 739 O O . MET A 1 102 ? 5.735 -3.325 -7.053 1.00 84.31 102 MET A O 1
ATOM 743 N N . GLY A 1 103 ? 6.743 -3.882 -5.121 1.00 86.00 103 GLY A N 1
ATOM 744 C CA . GLY A 1 103 ? 7.992 -4.353 -5.723 1.00 86.00 103 GLY A CA 1
ATOM 745 C C . GLY A 1 103 ? 7.779 -5.514 -6.697 1.00 86.00 103 GLY A C 1
ATOM 746 O O . GLY A 1 103 ? 8.262 -5.475 -7.829 1.00 86.00 103 GLY A O 1
ATOM 747 N N . GLU A 1 104 ? 6.981 -6.512 -6.316 1.00 87.94 104 GLU A N 1
ATOM 748 C CA . GLU A 1 104 ? 6.633 -7.631 -7.198 1.00 87.94 104 GLU A CA 1
ATOM 749 C C . GLU A 1 104 ? 5.886 -7.176 -8.456 1.00 87.94 104 GLU A C 1
ATOM 751 O O . GLU A 1 104 ? 6.145 -7.674 -9.556 1.00 87.94 104 GLU A O 1
ATOM 756 N N . ARG A 1 105 ? 4.958 -6.221 -8.311 1.00 84.38 105 ARG A N 1
ATOM 757 C CA . ARG A 1 105 ? 4.236 -5.633 -9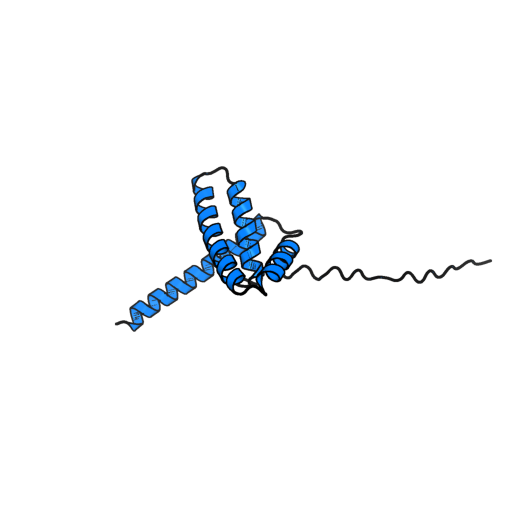.445 1.00 84.38 105 ARG A CA 1
ATOM 758 C C . ARG A 1 105 ? 5.170 -4.891 -10.383 1.00 84.38 105 ARG A C 1
ATOM 760 O O . ARG A 1 105 ? 5.090 -5.112 -11.589 1.00 84.38 105 ARG A O 1
ATOM 767 N N . LEU A 1 106 ? 6.049 -4.047 -9.851 1.00 85.38 106 LEU A N 1
ATOM 768 C CA . LEU A 1 106 ? 7.043 -3.328 -10.646 1.00 85.38 106 LEU A CA 1
ATOM 769 C C . LEU A 1 106 ? 7.944 -4.304 -11.407 1.00 85.38 106 LEU A C 1
ATOM 771 O O . LEU A 1 106 ? 8.143 -4.135 -12.607 1.00 85.38 106 LEU A O 1
ATOM 775 N N . GLY A 1 107 ? 8.392 -5.381 -10.757 1.00 88.38 107 GLY A N 1
ATOM 776 C CA . GLY A 1 107 ? 9.162 -6.438 -11.412 1.00 88.38 107 GLY A CA 1
ATOM 777 C C . GLY A 1 107 ? 8.396 -7.129 -12.547 1.00 88.38 107 GLY A C 1
ATOM 778 O O . GLY A 1 107 ? 8.974 -7.413 -13.596 1.00 88.38 107 GLY A O 1
ATOM 779 N N . ARG A 1 108 ? 7.084 -7.370 -12.391 1.00 88.69 108 ARG A N 1
ATOM 780 C CA . ARG A 1 108 ? 6.239 -7.891 -13.484 1.00 88.69 108 ARG A CA 1
ATOM 781 C C . ARG A 1 108 ? 6.130 -6.903 -14.644 1.00 88.69 108 ARG A C 1
ATOM 783 O O . ARG A 1 108 ? 6.312 -7.314 -15.784 1.00 88.69 108 ARG A O 1
ATOM 790 N N . PHE A 1 109 ? 5.885 -5.623 -14.367 1.00 86.69 109 PHE A N 1
ATOM 791 C CA . PHE A 1 109 ? 5.816 -4.591 -15.407 1.00 86.69 109 PHE A CA 1
ATOM 792 C C . PHE A 1 109 ? 7.135 -4.435 -16.164 1.00 86.69 109 PHE A C 1
ATOM 794 O O . PHE A 1 109 ? 7.115 -4.338 -17.385 1.00 86.69 109 PHE A O 1
ATOM 801 N N . GLN A 1 110 ? 8.274 -4.470 -15.471 1.00 89.00 110 GLN A N 1
ATOM 802 C CA . GLN A 1 110 ? 9.590 -4.409 -16.111 1.00 89.00 110 GLN A CA 1
ATOM 803 C C . GLN A 1 110 ? 9.828 -5.596 -17.049 1.00 89.00 110 GLN A C 1
ATOM 805 O O . GLN A 1 110 ? 10.299 -5.401 -18.166 1.00 89.00 110 GLN A O 1
ATOM 810 N N . ARG A 1 111 ? 9.453 -6.813 -16.635 1.00 91.94 111 ARG A N 1
ATOM 811 C CA . ARG A 1 111 ? 9.544 -8.001 -17.498 1.00 91.94 111 ARG A CA 1
ATOM 812 C C . ARG A 1 111 ? 8.633 -7.904 -18.720 1.00 91.94 111 ARG A C 1
ATOM 814 O O . ARG A 1 111 ? 9.083 -8.196 -19.820 1.00 91.94 111 ARG A O 1
ATOM 821 N N . LEU A 1 112 ? 7.390 -7.454 -18.540 1.00 89.44 112 LEU A N 1
ATOM 822 C CA . LEU A 1 112 ? 6.456 -7.235 -19.651 1.00 89.44 112 LEU A CA 1
ATOM 823 C C . LEU A 1 112 ? 6.980 -6.177 -20.630 1.00 89.44 112 LEU A C 1
ATOM 825 O O . LEU A 1 112 ? 6.902 -6.367 -21.838 1.00 89.44 112 LEU A O 1
ATOM 829 N N . ALA A 1 113 ? 7.554 -5.086 -20.119 1.00 86.44 113 ALA A N 1
ATOM 830 C CA . ALA A 1 113 ? 8.158 -4.049 -20.948 1.00 86.44 113 ALA A CA 1
ATOM 831 C C . ALA A 1 113 ? 9.367 -4.577 -21.738 1.00 86.44 113 ALA A C 1
ATOM 833 O O . ALA A 1 113 ? 9.510 -4.251 -22.912 1.00 86.44 113 ALA A O 1
ATOM 834 N N . GLN A 1 114 ? 10.208 -5.416 -21.125 1.00 88.69 114 GLN A N 1
ATOM 835 C CA . GLN A 1 114 ? 11.322 -6.069 -21.819 1.00 88.69 114 GLN A CA 1
ATOM 836 C C . GLN A 1 114 ? 10.833 -7.027 -22.911 1.00 88.69 114 GL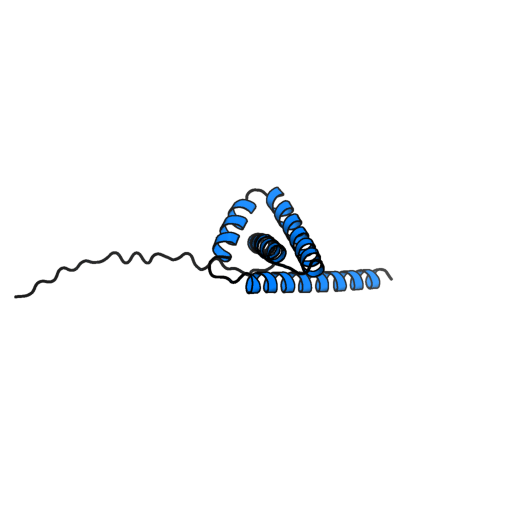N A C 1
ATOM 838 O O . GLN A 1 114 ? 11.356 -6.974 -24.021 1.00 88.69 114 GLN A O 1
ATOM 843 N N . GLN A 1 115 ? 9.810 -7.842 -22.631 1.00 87.69 115 GLN A N 1
ATOM 844 C CA . GLN A 1 115 ? 9.195 -8.734 -23.623 1.00 87.69 115 GLN A CA 1
ATOM 845 C C . GLN A 1 115 ? 8.617 -7.951 -24.805 1.00 87.69 115 GLN A C 1
ATOM 847 O O . GLN A 1 115 ? 8.947 -8.238 -25.948 1.00 87.69 115 GLN A O 1
ATOM 852 N N . ALA A 1 116 ? 7.871 -6.875 -24.547 1.00 85.06 116 ALA A N 1
ATOM 853 C CA . ALA A 1 116 ? 7.327 -6.028 -25.608 1.00 85.06 116 ALA A CA 1
ATOM 854 C C . ALA A 1 116 ? 8.413 -5.375 -26.492 1.00 85.06 116 ALA A C 1
ATOM 856 O O . ALA A 1 116 ? 8.178 -5.122 -27.669 1.00 85.06 116 ALA A O 1
ATOM 857 N N . GLN A 1 117 ? 9.607 -5.112 -25.947 1.00 83.94 117 GLN A N 1
ATOM 858 C CA . GLN A 1 117 ? 10.755 -4.604 -26.714 1.00 83.94 117 GLN A CA 1
ATOM 859 C C . GLN A 1 117 ? 11.468 -5.689 -27.533 1.00 83.94 117 GLN A C 1
ATOM 861 O O . GLN A 1 117 ? 12.155 -5.359 -28.500 1.00 83.94 117 GLN A O 1
ATOM 866 N N . THR A 1 118 ? 11.344 -6.958 -27.134 1.00 81.19 118 THR A N 1
ATOM 867 C CA . THR A 1 118 ? 11.929 -8.096 -27.858 1.00 81.19 118 THR A CA 1
ATOM 868 C C . THR A 1 118 ? 10.991 -8.626 -28.938 1.00 81.19 118 THR A C 1
ATOM 870 O O . THR A 1 118 ? 11.470 -8.954 -30.013 1.00 81.19 118 THR A O 1
ATOM 873 N N . ASP A 1 119 ? 9.677 -8.628 -28.698 1.00 73.38 119 ASP A N 1
ATOM 874 C CA . ASP A 1 119 ? 8.655 -9.058 -29.668 1.00 73.38 119 ASP A CA 1
ATOM 875 C C . ASP A 1 119 ? 8.376 -8.008 -30.765 1.00 73.38 119 ASP A C 1
ATOM 877 O O . ASP A 1 119 ? 7.736 -8.301 -31.773 1.00 73.38 119 ASP A O 1
ATOM 881 N N . GLY A 1 120 ? 8.820 -6.763 -30.558 1.00 62.16 120 GLY A N 1
ATOM 882 C CA . GLY A 1 120 ? 8.712 -5.664 -31.523 1.00 62.16 120 GLY A CA 1
ATOM 883 C C . GLY A 1 120 ? 9.880 -5.549 -32.513 1.00 62.16 120 GLY A C 1
ATOM 884 O O . GLY A 1 120 ? 9.912 -4.571 -33.263 1.00 62.16 120 GLY A O 1
ATOM 885 N N . GLN A 1 121 ? 10.837 -6.487 -32.490 1.00 52.03 121 GLN A N 1
ATOM 886 C CA . GLN A 1 121 ? 11.959 -6.608 -33.438 1.00 52.03 121 GLN A CA 1
ATOM 887 C C . GLN A 1 121 ? 11.774 -7.829 -34.338 1.00 52.03 121 GLN A C 1
ATOM 889 O O . GLN A 1 121 ? 12.166 -7.729 -35.522 1.00 52.03 121 GLN A O 1
#

pLDDT: mean 75.11, std 15.05, range [38.0, 93.25]